Protein AF-A0A1Y3BBE1-F1 (afdb_monomer_lite)

InterPro domains:
  IPR001040 Translation Initiation factor eIF- 4e [PF01652] (3-67)
  IPR023398 Translation Initiation factor eIF- 4e-like [G3DSA:3.30.760.10] (1-72)
  IPR023398 Translation Initiation factor eIF- 4e-like [SSF55418] (3-63)

Foldseek 3Di:
DLVQFWPDWDWDDDPPDIFIFTDGDDLPDPVSVVVVVVVCCVVVVNDPPWDWDWADLVRVVVVCVVPVPPDDDDSGTGRGTDDD

Secondary structure (DSSP, 8-state):
-GGGTEEEEEEE--SS--EEEEEES-TT-HHHHHHHHHHHHHHTT--TT-------HHHHHHHHHT-TT---S-----------

Structure (mmCIF, N/CA/C/O backbone):
data_AF-A0A1Y3BBE1-F1
#
_entry.id   AF-A0A1Y3BBE1-F1
#
loop_
_atom_site.group_PDB
_atom_site.id
_atom_site.type_symbol
_atom_site.label_atom_id
_atom_site.label_alt_id
_atom_site.label_comp_id
_atom_site.label_asym_id
_atom_site.label_entity_id
_atom_site.label_seq_id
_atom_site.pdbx_PDB_ins_code
_atom_site.Cartn_x
_atom_site.Cartn_y
_atom_site.Cartn_z
_atom_site.occupancy
_atom_site.B_iso_or_equiv
_atom_site.auth_seq_id
_atom_site.auth_comp_id
_atom_site.auth_asym_id
_atom_site.auth_atom_id
_atom_site.pdbx_PDB_model_num
ATOM 1 N N . MET A 1 1 ? 3.981 -5.156 -19.122 1.00 51.47 1 MET A N 1
ATOM 2 C CA . MET A 1 1 ? 2.624 -5.468 -18.619 1.00 51.47 1 MET A CA 1
ATOM 3 C C . MET A 1 1 ? 2.749 -5.574 -17.103 1.00 51.47 1 MET A C 1
ATOM 5 O O . MET A 1 1 ? 3.733 -6.152 -16.670 1.00 51.47 1 MET A O 1
ATOM 9 N N . VAL A 1 2 ? 1.894 -4.921 -16.304 1.00 56.50 2 VAL A N 1
ATOM 10 C CA . VAL A 1 2 ? 2.056 -4.869 -14.823 1.00 56.50 2 VAL A CA 1
ATOM 11 C C . VAL A 1 2 ? 1.759 -6.225 -14.171 1.00 56.50 2 VAL A C 1
ATOM 13 O O . VAL A 1 2 ? 2.161 -6.468 -13.039 1.00 56.50 2 VAL A O 1
ATOM 16 N N . ASP A 1 3 ? 1.105 -7.115 -14.914 1.00 58.66 3 ASP A N 1
ATOM 17 C CA . ASP A 1 3 ? 0.563 -8.383 -14.431 1.00 58.66 3 ASP A CA 1
ATOM 18 C C . ASP A 1 3 ? 1.617 -9.397 -13.956 1.00 58.66 3 ASP A C 1
ATOM 20 O O . ASP A 1 3 ? 1.291 -10.238 -13.127 1.00 58.66 3 ASP A O 1
ATOM 24 N N . ASP A 1 4 ? 2.877 -9.286 -14.390 1.00 69.38 4 ASP A N 1
ATOM 25 C CA . ASP A 1 4 ? 3.964 -10.186 -13.950 1.00 69.38 4 ASP A CA 1
ATOM 26 C C . ASP A 1 4 ? 4.798 -9.618 -12.787 1.00 69.38 4 ASP A C 1
ATOM 28 O O . ASP A 1 4 ? 5.653 -10.288 -12.201 1.00 69.38 4 ASP A O 1
ATOM 32 N N . ASP A 1 5 ? 4.561 -8.349 -12.448 1.00 8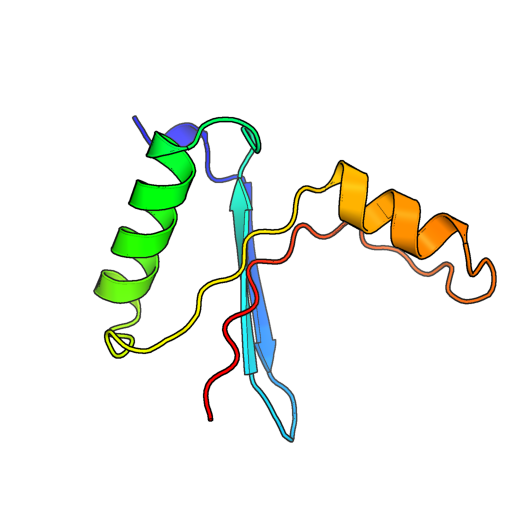0.06 5 ASP A N 1
ATOM 33 C CA . ASP A 1 5 ? 5.391 -7.631 -11.489 1.00 80.06 5 ASP A CA 1
ATOM 34 C C . ASP A 1 5 ? 4.816 -7.673 -10.072 1.00 80.06 5 ASP A C 1
ATOM 36 O O . ASP A 1 5 ? 5.540 -7.425 -9.109 1.00 80.06 5 ASP A O 1
ATOM 40 N N . ILE A 1 6 ? 3.536 -8.022 -9.918 1.00 84.69 6 ILE A N 1
ATOM 41 C CA . ILE A 1 6 ? 2.864 -8.128 -8.620 1.00 84.69 6 ILE A CA 1
ATOM 42 C C . ILE A 1 6 ? 3.076 -9.518 -8.026 1.00 84.69 6 ILE A C 1
ATOM 44 O O . ILE A 1 6 ? 2.685 -10.530 -8.595 1.00 84.69 6 ILE A O 1
ATOM 48 N N . CYS A 1 7 ? 3.651 -9.560 -6.827 1.00 85.69 7 CYS A N 1
ATOM 49 C CA . CYS A 1 7 ? 3.892 -10.798 -6.089 1.00 85.69 7 CYS A CA 1
ATOM 50 C C . CYS A 1 7 ? 2.732 -11.157 -5.150 1.00 85.69 7 CYS A C 1
ATOM 52 O O . CYS A 1 7 ? 2.571 -12.320 -4.790 1.00 85.69 7 CYS A O 1
ATOM 54 N N . GLY A 1 8 ? 1.956 -10.166 -4.700 1.00 85.56 8 GLY A N 1
ATOM 55 C CA . GLY A 1 8 ? 0.831 -10.388 -3.795 1.00 85.56 8 GLY A CA 1
ATOM 56 C C . GLY A 1 8 ? 0.413 -9.144 -3.018 1.00 85.56 8 GLY A C 1
ATOM 57 O O . GLY A 1 8 ? 0.987 -8.065 -3.170 1.00 85.56 8 GLY A O 1
ATOM 58 N N . ILE A 1 9 ? -0.597 -9.314 -2.167 1.00 87.06 9 ILE A N 1
ATOM 59 C CA . ILE A 1 9 ? -1.143 -8.269 -1.299 1.00 87.06 9 ILE A CA 1
ATOM 60 C C . ILE A 1 9 ? -1.303 -8.799 0.128 1.00 87.06 9 ILE A C 1
ATOM 62 O O . ILE A 1 9 ? -1.612 -9.971 0.339 1.00 87.06 9 ILE A O 1
ATOM 66 N N . VAL A 1 10 ? -1.090 -7.929 1.111 1.00 88.12 10 VAL A N 1
ATOM 67 C CA . VAL A 1 10 ? -1.292 -8.205 2.534 1.00 88.12 10 VAL A CA 1
ATOM 68 C C . VAL A 1 10 ? -2.197 -7.128 3.108 1.00 88.12 10 VAL A C 1
ATOM 70 O O . VAL A 1 10 ? -1.907 -5.940 2.976 1.00 88.12 10 VAL A O 1
ATOM 73 N N . VAL A 1 11 ? -3.266 -7.549 3.775 1.00 86.06 11 VAL A N 1
ATOM 74 C CA . VAL A 1 11 ? -4.149 -6.666 4.539 1.00 86.06 11 VAL A CA 1
ATOM 75 C C . VAL A 1 11 ? -3.951 -6.974 6.015 1.00 86.06 11 VAL A C 1
ATOM 77 O O . VAL A 1 11 ? -4.001 -8.133 6.425 1.00 86.06 11 VAL A O 1
ATOM 80 N N . ALA A 1 12 ? -3.682 -5.943 6.805 1.00 85.25 12 ALA A N 1
ATOM 81 C CA . ALA A 1 12 ? -3.579 -6.044 8.248 1.00 85.25 12 ALA A CA 1
ATOM 82 C C . ALA A 1 12 ? -4.661 -5.170 8.869 1.00 85.25 12 ALA A C 1
ATOM 84 O O . ALA A 1 12 ? -4.524 -3.949 8.897 1.00 85.25 12 ALA A O 1
ATOM 85 N N . CYS A 1 13 ? -5.707 -5.816 9.373 1.00 85.38 13 CYS A N 1
ATOM 86 C CA . CYS A 1 13 ? -6.733 -5.142 10.148 1.00 85.38 13 CYS A CA 1
ATOM 87 C C . CYS A 1 13 ? -6.273 -5.027 11.598 1.00 85.38 13 CYS A C 1
ATOM 89 O O . CYS A 1 13 ? -5.934 -6.041 12.221 1.00 85.38 13 CYS A O 1
ATOM 91 N N . ARG A 1 14 ? -6.222 -3.810 12.139 1.00 85.31 14 ARG A N 1
ATOM 92 C CA . ARG A 1 14 ? -5.899 -3.589 13.556 1.00 85.31 14 ARG A CA 1
ATOM 93 C C . ARG A 1 14 ? -6.970 -2.731 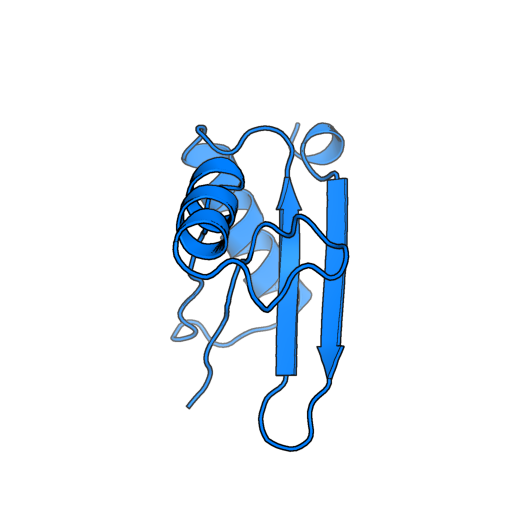14.198 1.00 85.31 14 ARG A C 1
ATOM 95 O O . ARG A 1 14 ? -7.757 -2.078 13.538 1.00 85.31 14 ARG A O 1
ATOM 102 N N . TYR A 1 15 ? -6.958 -2.718 15.525 1.00 79.69 15 TYR A N 1
ATOM 103 C CA . TYR A 1 15 ? -7.964 -2.011 16.309 1.00 79.69 15 TYR A CA 1
ATOM 104 C C . TYR A 1 15 ? -7.990 -0.491 16.056 1.00 79.69 15 TYR A C 1
ATOM 106 O O . TYR A 1 15 ? -9.058 0.105 16.070 1.00 79.69 15 TYR A O 1
ATOM 114 N N . TYR A 1 16 ? -6.827 0.128 15.823 1.00 84.50 16 TYR A N 1
ATOM 115 C CA . TYR A 1 16 ? -6.707 1.581 15.640 1.00 84.50 16 TYR A CA 1
ATOM 116 C C . TYR A 1 16 ? -6.449 2.009 14.193 1.00 84.50 16 TYR A C 1
ATOM 118 O O . TYR A 1 16 ? -6.610 3.180 13.874 1.00 84.50 16 TYR A O 1
ATOM 126 N N . GLU A 1 17 ? -5.995 1.093 13.338 1.00 77.44 17 GLU A N 1
ATOM 127 C CA . GLU A 1 17 ? -5.529 1.422 11.992 1.00 77.44 17 GLU A CA 1
ATOM 128 C C . GLU A 1 17 ? -5.470 0.175 11.109 1.00 77.44 17 GLU A C 1
ATOM 130 O O . GLU A 1 17 ? -4.955 -0.872 11.509 1.00 77.44 17 GLU A O 1
ATOM 135 N N . ASP A 1 18 ? -5.936 0.313 9.874 1.00 81.94 18 ASP A N 1
ATOM 136 C CA . ASP A 1 18 ? -5.834 -0.733 8.868 1.00 81.94 18 ASP A CA 1
ATOM 137 C C . ASP A 1 18 ? -4.697 -0.429 7.897 1.00 81.94 18 ASP A C 1
ATOM 139 O O . ASP A 1 18 ? -4.467 0.714 7.499 1.00 81.94 18 ASP A O 1
ATOM 143 N N . TYR A 1 19 ? -3.993 -1.478 7.478 1.00 84.69 19 TYR A N 1
ATOM 144 C CA . TYR A 1 19 ? -2.930 -1.375 6.488 1.00 84.69 19 TYR A CA 1
ATOM 145 C C . TYR A 1 19 ? -3.180 -2.290 5.305 1.00 84.69 19 TYR A C 1
ATOM 147 O O . TYR A 1 19 ? -3.506 -3.466 5.466 1.00 84.69 19 TYR A O 1
ATOM 155 N N . ILE A 1 20 ? -2.910 -1.771 4.110 1.00 86.12 20 ILE A N 1
ATOM 156 C CA . ILE A 1 20 ? -2.933 -2.530 2.862 1.00 86.12 20 ILE A CA 1
ATOM 157 C C . ILE A 1 20 ? -1.567 -2.391 2.202 1.00 86.12 20 ILE A C 1
ATOM 159 O O . ILE A 1 20 ? -1.155 -1.293 1.851 1.00 86.12 20 ILE A O 1
ATOM 163 N N . CYS A 1 21 ? -0.862 -3.506 2.032 1.00 85.06 21 CYS A N 1
ATOM 164 C CA . CYS A 1 21 ? 0.482 -3.556 1.465 1.00 85.06 21 CYS A CA 1
ATOM 165 C C . CYS A 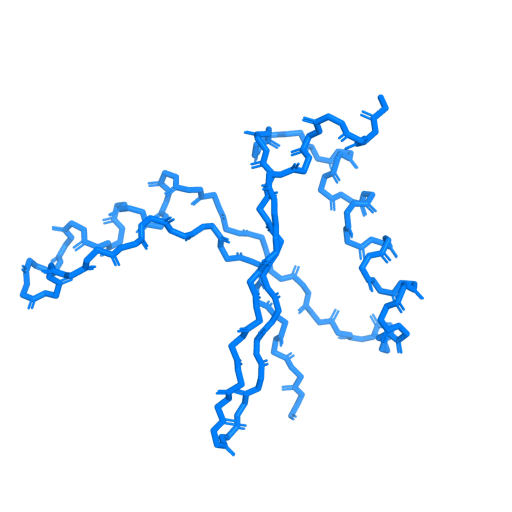1 21 ? 0.481 -4.384 0.181 1.00 85.06 21 CYS A C 1
ATOM 167 O O . CYS A 1 21 ? 0.096 -5.550 0.208 1.00 85.06 21 CYS A O 1
ATOM 169 N N . VAL A 1 22 ? 0.971 -3.818 -0.921 1.00 87.69 22 VAL A N 1
ATOM 170 C CA . VAL A 1 22 ? 1.171 -4.540 -2.188 1.00 87.69 22 VAL A CA 1
ATOM 171 C C . VAL A 1 22 ? 2.653 -4.839 -2.366 1.00 87.69 22 VAL A C 1
ATOM 173 O O . VAL A 1 22 ? 3.496 -3.965 -2.156 1.00 87.69 22 VAL A O 1
ATOM 176 N N . TRP A 1 23 ? 2.974 -6.074 -2.742 1.00 85.88 23 TRP A N 1
ATOM 177 C CA . TRP A 1 23 ? 4.337 -6.518 -3.012 1.00 85.88 23 TRP A CA 1
ATOM 178 C C . TRP A 1 23 ? 4.548 -6.646 -4.507 1.00 85.88 23 TRP A C 1
ATOM 180 O O . TRP A 1 23 ? 3.746 -7.266 -5.204 1.00 85.88 23 TRP A O 1
ATOM 190 N N . ASN A 1 24 ? 5.659 -6.096 -4.982 1.00 83.62 24 ASN A N 1
ATOM 191 C CA . ASN A 1 24 ? 6.071 -6.206 -6.368 1.00 83.62 24 ASN A CA 1
ATOM 192 C C . ASN A 1 24 ? 7.536 -6.651 -6.470 1.00 83.62 24 ASN A C 1
ATOM 194 O O . ASN A 1 24 ? 8.316 -6.475 -5.530 1.00 83.62 24 ASN A O 1
ATOM 198 N N . ARG A 1 25 ? 7.898 -7.252 -7.603 1.00 81.38 25 ARG A N 1
ATOM 199 C CA . ARG A 1 25 ? 9.226 -7.821 -7.848 1.00 81.38 25 ARG A CA 1
ATOM 200 C C . ARG A 1 25 ? 10.265 -6.733 -8.112 1.00 81.38 25 ARG A C 1
ATOM 202 O O . ARG A 1 25 ? 11.343 -6.772 -7.521 1.00 81.38 25 ARG A O 1
ATOM 209 N N . SER A 1 26 ? 9.938 -5.754 -8.958 1.00 76.38 26 SER A N 1
ATOM 210 C CA . SER A 1 26 ? 10.866 -4.692 -9.355 1.00 76.38 26 SER A CA 1
ATOM 211 C C . SER A 1 26 ? 10.701 -3.428 -8.508 1.00 76.38 26 SER A C 1
ATOM 213 O O . SER A 1 26 ? 9.909 -2.531 -8.796 1.00 76.38 26 SER A O 1
ATOM 215 N N . GLY A 1 27 ? 11.465 -3.326 -7.420 1.00 70.19 27 GLY A N 1
ATOM 216 C CA . GLY A 1 27 ? 11.393 -2.172 -6.516 1.00 70.19 27 GLY A CA 1
ATOM 217 C C . GLY A 1 27 ? 12.132 -0.915 -6.973 1.00 70.19 27 GLY A C 1
ATOM 218 O O . GLY A 1 27 ? 12.163 0.072 -6.235 1.00 70.19 27 GLY A O 1
ATOM 219 N N . THR A 1 28 ? 12.739 -0.925 -8.158 1.00 72.88 28 THR A N 1
ATOM 220 C CA . THR A 1 28 ? 13.562 0.176 -8.686 1.00 72.88 28 THR A CA 1
ATOM 221 C C . THR A 1 28 ? 12.881 0.961 -9.800 1.00 72.88 28 THR A C 1
ATOM 223 O O . THR A 1 28 ? 13.264 2.103 -10.029 1.00 72.88 28 THR A O 1
ATOM 226 N N . ASP A 1 29 ? 11.850 0.404 -10.436 1.00 81.00 29 ASP A N 1
ATOM 227 C CA . ASP A 1 29 ? 11.143 1.047 -11.543 1.00 81.00 29 ASP A CA 1
ATOM 228 C C . ASP A 1 29 ? 10.108 2.079 -11.032 1.00 81.00 29 ASP A C 1
ATOM 230 O O . ASP A 1 29 ? 9.169 1.715 -10.310 1.00 81.00 29 ASP A O 1
ATOM 234 N N . PRO A 1 30 ? 10.263 3.378 -11.352 1.00 81.88 30 PRO A N 1
ATOM 235 C CA . PRO A 1 30 ? 9.327 4.414 -10.928 1.00 81.88 30 PRO A CA 1
ATOM 236 C C . PRO A 1 30 ? 7.977 4.361 -11.662 1.00 81.88 30 PRO A C 1
ATOM 238 O O . PRO A 1 30 ? 6.960 4.706 -11.055 1.00 81.88 30 PRO A O 1
ATOM 241 N N . GLU A 1 31 ? 7.930 3.912 -12.919 1.00 86.25 31 GLU A N 1
ATOM 242 C CA . GLU A 1 31 ? 6.684 3.823 -13.690 1.00 86.25 31 GLU A CA 1
ATOM 243 C C . GLU A 1 31 ? 5.780 2.731 -13.123 1.00 86.25 31 GLU A C 1
ATOM 245 O O . GLU A 1 31 ? 4.580 2.943 -12.925 1.00 86.25 31 GLU A O 1
ATOM 250 N N . ILE A 1 32 ? 6.359 1.579 -12.778 1.00 83.38 32 ILE A N 1
ATOM 251 C CA . ILE A 1 32 ? 5.618 0.476 -12.156 1.00 83.38 32 ILE A CA 1
ATOM 252 C C . ILE A 1 32 ? 5.047 0.914 -10.802 1.00 83.38 32 ILE A C 1
ATOM 254 O O . ILE A 1 32 ? 3.868 0.685 -10.527 1.00 83.38 32 ILE A O 1
ATOM 258 N N . LYS A 1 33 ? 5.830 1.623 -9.976 1.00 84.12 33 LYS A N 1
ATOM 259 C CA . LYS A 1 33 ? 5.348 2.168 -8.692 1.00 84.12 33 LYS A CA 1
ATOM 260 C C . LYS A 1 33 ? 4.166 3.117 -8.867 1.00 84.12 33 LYS A C 1
ATOM 262 O O . LYS A 1 33 ? 3.203 3.022 -8.106 1.00 84.12 33 LYS A O 1
ATOM 267 N N . ALA A 1 34 ? 4.233 4.020 -9.846 1.00 86.56 34 ALA A N 1
ATOM 268 C CA . ALA A 1 34 ? 3.145 4.950 -10.137 1.00 86.56 34 ALA A CA 1
ATOM 269 C C . ALA A 1 34 ? 1.879 4.200 -10.576 1.00 86.56 34 ALA A C 1
ATOM 271 O O . ALA A 1 34 ? 0.810 4.399 -10.006 1.00 86.56 34 ALA A O 1
ATOM 272 N N . ARG A 1 35 ? 2.011 3.234 -11.489 1.00 86.94 35 ARG A N 1
ATOM 273 C CA . ARG A 1 35 ? 0.874 2.427 -11.954 1.00 86.94 35 ARG A CA 1
ATOM 274 C C . ARG A 1 35 ? 0.221 1.608 -10.843 1.00 86.94 35 ARG A C 1
ATOM 276 O O . ARG A 1 35 ? -1.008 1.534 -10.794 1.00 86.94 35 ARG A O 1
ATOM 283 N N . ILE A 1 36 ? 1.011 1.001 -9.955 1.00 86.81 36 ILE A N 1
ATOM 284 C CA . ILE A 1 36 ? 0.495 0.263 -8.789 1.00 86.81 36 ILE A CA 1
ATOM 285 C C . ILE A 1 36 ? -0.281 1.208 -7.877 1.00 86.81 36 ILE A C 1
ATOM 287 O O . ILE A 1 36 ? -1.398 0.891 -7.473 1.00 86.81 36 ILE A O 1
ATOM 291 N N . ARG A 1 37 ? 0.288 2.384 -7.589 1.00 85.06 37 ARG A N 1
ATOM 292 C CA . ARG A 1 37 ? -0.340 3.419 -6.765 1.00 85.06 37 ARG A CA 1
ATOM 293 C C . ARG A 1 37 ? -1.698 3.838 -7.329 1.00 85.06 37 ARG A C 1
ATOM 295 O O . ARG A 1 37 ? -2.682 3.843 -6.591 1.00 85.06 37 ARG A O 1
ATOM 302 N N . ASP A 1 38 ? -1.759 4.148 -8.618 1.00 88.44 38 ASP A N 1
ATOM 303 C CA . ASP A 1 38 ? -2.983 4.626 -9.265 1.00 88.44 38 ASP A CA 1
ATOM 304 C C . ASP A 1 38 ? -4.039 3.523 -9.359 1.00 88.44 38 ASP A C 1
ATOM 306 O O . ASP A 1 38 ? -5.223 3.754 -9.107 1.00 88.44 38 ASP A O 1
ATOM 310 N N . THR A 1 39 ? -3.608 2.291 -9.640 1.00 88.00 39 THR A N 1
ATOM 311 C CA . THR A 1 39 ? -4.496 1.124 -9.656 1.00 88.00 39 THR A CA 1
ATOM 312 C C . THR A 1 39 ? -5.076 0.859 -8.273 1.00 88.00 39 THR A C 1
ATOM 314 O O . THR A 1 39 ? -6.280 0.652 -8.158 1.00 88.00 39 THR A O 1
ATOM 317 N N . LEU A 1 40 ? -4.256 0.926 -7.220 1.00 87.12 40 LEU A N 1
ATOM 318 C CA . LEU A 1 40 ? -4.702 0.727 -5.845 1.00 87.12 40 LEU A CA 1
ATOM 319 C C . LEU A 1 40 ? -5.733 1.786 -5.440 1.00 87.12 40 LEU A C 1
ATOM 321 O O . LEU A 1 40 ? -6.792 1.435 -4.926 1.00 87.12 40 LEU A O 1
ATOM 325 N N . LYS A 1 41 ? -5.466 3.066 -5.741 1.00 87.38 41 LYS A N 1
ATOM 326 C CA . LYS A 1 41 ? -6.414 4.161 -5.479 1.00 87.38 41 LYS A CA 1
ATOM 327 C C . LYS A 1 41 ? -7.733 3.967 -6.223 1.00 87.38 41 LYS A C 1
ATOM 329 O O . LYS A 1 41 ? -8.788 4.145 -5.627 1.00 87.38 41 LYS A O 1
ATOM 334 N N . ARG A 1 42 ? -7.679 3.565 -7.497 1.00 89.38 42 ARG A N 1
ATOM 335 C CA . ARG A 1 42 ? -8.868 3.342 -8.331 1.00 89.38 42 ARG A CA 1
ATOM 336 C C . ARG A 1 42 ? -9.697 2.143 -7.870 1.00 89.38 42 ARG A C 1
ATOM 338 O O . ARG A 1 42 ? -10.913 2.245 -7.811 1.00 89.38 42 ARG A O 1
ATOM 345 N N . VAL A 1 43 ? -9.058 1.013 -7.569 1.00 89.06 43 VAL A N 1
ATOM 346 C CA . VAL A 1 43 ? -9.751 -0.237 -7.208 1.00 89.06 43 VAL A CA 1
ATOM 347 C C . VAL A 1 43 ? -10.339 -0.164 -5.802 1.00 89.06 43 VAL A C 1
ATOM 349 O O . VAL A 1 43 ? -11.468 -0.5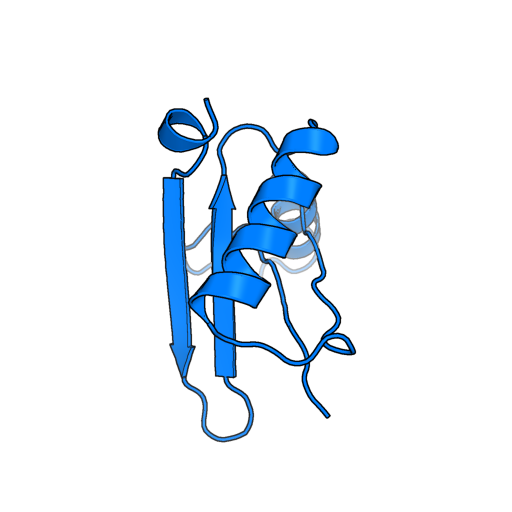92 -5.595 1.00 89.06 43 VAL A O 1
ATOM 352 N N . LEU A 1 44 ? -9.597 0.399 -4.846 1.00 85.38 44 LEU A N 1
ATOM 353 C CA . LEU A 1 44 ? -10.056 0.555 -3.462 1.00 85.38 44 LEU A CA 1
ATOM 354 C C . LEU A 1 44 ? -10.824 1.861 -3.225 1.00 85.38 44 LEU A C 1
ATOM 356 O O . LEU A 1 44 ? -11.203 2.150 -2.094 1.00 85.38 44 LEU A O 1
ATOM 360 N N . ASN A 1 45 ? -11.040 2.650 -4.281 1.00 87.38 45 ASN A N 1
ATOM 361 C CA . ASN A 1 45 ? -11.751 3.924 -4.245 1.00 87.38 45 ASN A CA 1
ATOM 362 C C . ASN A 1 45 ? -11.227 4.879 -3.150 1.00 87.38 45 ASN A C 1
ATOM 364 O O . ASN A 1 45 ? -11.997 5.524 -2.436 1.00 87.38 45 ASN A O 1
ATOM 368 N N . LEU A 1 46 ? -9.898 4.934 -2.996 1.00 84.19 46 LEU A N 1
ATOM 369 C CA . LEU A 1 46 ? -9.240 5.721 -1.954 1.00 84.19 46 LEU A CA 1
ATOM 370 C C . LEU A 1 46 ? -9.258 7.214 -2.306 1.00 84.19 46 LEU A C 1
ATOM 372 O O . LEU A 1 46 ? -9.073 7.575 -3.474 1.00 84.19 46 LEU A O 1
ATOM 376 N N . PRO A 1 47 ? -9.404 8.104 -1.311 1.00 83.44 47 PRO A N 1
ATOM 377 C CA . PRO A 1 47 ? -9.412 9.537 -1.555 1.00 83.44 47 PRO A CA 1
ATOM 378 C C . PRO A 1 47 ? -8.052 10.020 -2.082 1.00 83.44 47 PRO A C 1
ATOM 380 O O . PRO A 1 47 ? -6.992 9.476 -1.764 1.00 83.44 47 PRO A O 1
ATOM 383 N N . ALA A 1 48 ? -8.068 11.068 -2.911 1.00 76.94 48 ALA A N 1
ATOM 384 C CA . ALA A 1 48 ? -6.875 11.548 -3.613 1.00 76.94 48 ALA A CA 1
ATOM 385 C C . ALA A 1 48 ? -5.742 11.972 -2.659 1.00 76.94 48 ALA A C 1
ATOM 387 O O . ALA A 1 48 ? -4.566 11.792 -2.988 1.00 76.94 48 ALA A O 1
ATOM 388 N N . ASN A 1 49 ? -6.109 12.460 -1.470 1.00 78.00 49 ASN A N 1
ATOM 389 C CA . ASN A 1 49 ? -5.201 12.913 -0.420 1.00 78.00 49 ASN A CA 1
ATOM 390 C C . ASN A 1 49 ? -4.483 11.776 0.322 1.00 78.00 49 ASN A C 1
ATOM 392 O O . ASN A 1 49 ? -3.601 12.064 1.127 1.00 78.00 49 ASN A O 1
ATOM 396 N N . ILE A 1 50 ? -4.827 10.506 0.070 1.00 82.81 50 ILE A N 1
ATOM 397 C CA . ILE A 1 50 ? -4.176 9.406 0.771 1.00 82.81 50 ILE A CA 1
ATOM 398 C C . ILE A 1 50 ? -2.700 9.315 0.368 1.00 82.81 50 ILE A C 1
ATOM 400 O O . ILE A 1 50 ? -2.340 9.264 -0.822 1.00 82.81 50 ILE A O 1
ATOM 404 N N . ILE A 1 51 ? -1.842 9.304 1.383 1.00 81.75 51 ILE A N 1
ATOM 405 C CA . ILE A 1 51 ? -0.394 9.208 1.229 1.00 81.75 51 ILE A CA 1
ATOM 406 C C . ILE A 1 51 ? -0.055 7.728 1.076 1.00 81.75 51 ILE A C 1
ATOM 408 O O . ILE A 1 51 ? -0.336 6.945 1.968 1.00 81.75 51 ILE A O 1
ATOM 412 N N . LEU A 1 52 ? 0.536 7.339 -0.056 1.00 82.31 52 LEU A N 1
ATOM 413 C CA . LEU A 1 52 ? 1.023 5.977 -0.301 1.00 82.31 52 LEU A CA 1
ATOM 414 C C . LEU A 1 52 ? 2.549 5.980 -0.263 1.00 82.31 52 LEU A C 1
ATOM 416 O O . LEU A 1 52 ? 3.204 6.412 -1.219 1.00 82.31 52 LEU A O 1
ATOM 420 N N . GLU A 1 53 ? 3.106 5.515 0.851 1.00 83.94 53 GLU A N 1
ATOM 421 C CA . GLU A 1 53 ? 4.548 5.352 1.024 1.00 83.94 53 GLU A CA 1
ATOM 422 C C . GLU A 1 53 ? 5.027 4.103 0.281 1.00 83.94 53 GLU A C 1
ATOM 424 O O . GLU A 1 53 ? 4.312 3.121 0.270 1.00 83.94 53 GLU A O 1
ATOM 429 N N . TYR A 1 54 ? 6.217 4.088 -0.319 1.00 83.75 54 TYR A N 1
ATOM 430 C CA . TYR A 1 54 ? 6.799 2.868 -0.894 1.00 83.75 54 TYR A CA 1
ATOM 431 C C . TYR A 1 54 ? 8.101 2.530 -0.168 1.00 83.75 54 TYR A C 1
ATOM 433 O O . TYR A 1 54 ? 9.018 3.351 -0.160 1.00 83.75 54 TYR A O 1
ATOM 441 N N . LYS A 1 55 ? 8.213 1.325 0.401 1.00 81.12 55 LYS A N 1
ATOM 442 C CA . LYS A 1 55 ? 9.434 0.849 1.071 1.00 81.12 55 LYS A CA 1
ATOM 443 C C . LYS A 1 55 ? 10.070 -0.314 0.311 1.00 81.12 55 LYS A C 1
ATOM 445 O O . LYS A 1 55 ? 9.436 -1.354 0.131 1.00 81.12 55 LYS A O 1
ATOM 450 N N . LEU A 1 56 ? 11.344 -0.168 -0.073 1.00 81.50 56 LEU A N 1
ATOM 451 C CA . LEU A 1 56 ? 12.117 -1.267 -0.659 1.00 81.50 56 LEU A CA 1
ATOM 452 C C . LEU A 1 56 ? 12.383 -2.371 0.366 1.00 81.50 56 LEU A C 1
ATOM 454 O O . LEU A 1 56 ? 12.680 -2.114 1.536 1.00 81.50 56 LEU A O 1
ATOM 458 N N . HIS A 1 57 ? 12.369 -3.610 -0.122 1.00 73.06 57 HIS A N 1
ATOM 459 C CA . HIS A 1 57 ? 12.628 -4.790 0.692 1.00 73.06 57 HIS A CA 1
ATOM 460 C C . HIS A 1 57 ? 13.986 -4.728 1.416 1.00 73.06 57 HIS A C 1
ATOM 462 O O . HIS A 1 57 ? 14.075 -4.959 2.623 1.00 73.06 57 HIS A O 1
ATOM 468 N N . SER A 1 58 ? 15.040 -4.350 0.688 1.00 71.62 58 SER A N 1
ATOM 469 C CA . SER A 1 58 ? 16.406 -4.249 1.212 1.00 71.62 58 SER A CA 1
ATOM 470 C C . SER A 1 58 ? 16.536 -3.229 2.348 1.00 71.62 58 SER A C 1
ATOM 472 O O . SER A 1 58 ? 17.313 -3.443 3.278 1.00 71.62 58 SER A O 1
ATOM 474 N N . ASP A 1 59 ? 15.762 -2.143 2.310 1.00 73.12 59 ASP A N 1
ATOM 475 C CA . ASP A 1 59 ? 15.798 -1.103 3.342 1.00 73.12 59 ASP A CA 1
ATOM 476 C C . ASP A 1 59 ? 15.005 -1.510 4.586 1.00 73.12 59 ASP A C 1
ATOM 478 O O . ASP A 1 59 ? 15.431 -1.239 5.713 1.00 73.12 59 ASP A O 1
ATOM 482 N N . ALA A 1 60 ? 13.899 -2.239 4.402 1.00 67.50 60 ALA A N 1
ATOM 483 C CA . ALA A 1 60 ? 13.153 -2.834 5.506 1.00 67.50 60 ALA A CA 1
ATOM 484 C C . ALA A 1 60 ? 14.028 -3.808 6.316 1.00 67.50 60 ALA A C 1
ATOM 486 O O . ALA A 1 60 ? 14.015 -3.768 7.547 1.00 67.50 60 ALA A O 1
ATOM 487 N N . LEU A 1 61 ? 14.847 -4.624 5.641 1.00 68.38 61 LEU A N 1
ATOM 488 C CA . LEU A 1 61 ? 15.760 -5.569 6.292 1.00 68.38 61 LEU A CA 1
ATOM 489 C C . LEU A 1 61 ? 16.867 -4.876 7.094 1.00 68.38 61 LEU A C 1
ATOM 491 O O . LEU A 1 61 ? 17.082 -5.230 8.251 1.00 68.38 61 LEU A O 1
ATOM 495 N N . LYS A 1 62 ? 17.519 -3.846 6.536 1.00 67.38 62 LYS A N 1
ATOM 496 C CA . LYS A 1 62 ? 18.577 -3.087 7.237 1.00 67.38 62 LY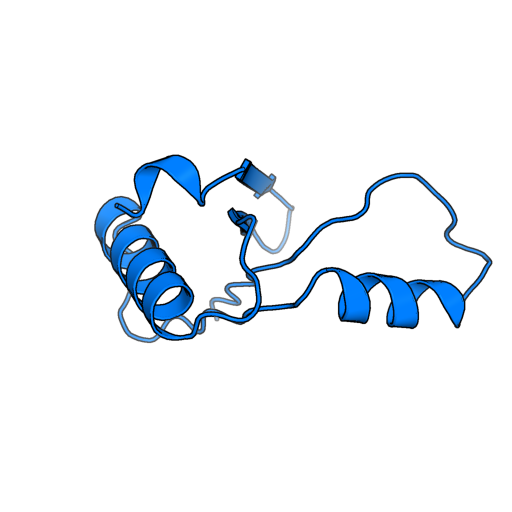S A CA 1
ATOM 497 C C . LYS A 1 62 ? 18.087 -2.459 8.544 1.00 67.38 62 LYS A C 1
ATOM 499 O O . LYS A 1 62 ? 18.854 -2.332 9.498 1.00 67.38 62 LYS A O 1
ATOM 504 N N . LYS A 1 63 ? 16.812 -2.058 8.599 1.00 59.75 63 LYS A N 1
ATOM 505 C CA . LYS A 1 63 ? 16.193 -1.511 9.815 1.00 59.75 63 LYS A CA 1
ATOM 506 C C . LYS A 1 63 ? 16.034 -2.574 10.907 1.00 59.75 63 LYS A C 1
ATOM 508 O O . LYS A 1 63 ? 16.196 -2.258 12.081 1.00 59.75 63 LYS A O 1
ATOM 513 N N . ILE A 1 64 ? 15.756 -3.820 10.525 1.00 58.97 64 ILE A N 1
ATOM 514 C CA . ILE A 1 64 ? 15.589 -4.952 11.448 1.00 58.97 64 ILE A CA 1
ATOM 515 C C . ILE A 1 64 ? 16.944 -5.378 12.029 1.00 58.97 64 ILE A C 1
ATOM 517 O O . ILE A 1 64 ? 17.044 -5.633 13.225 1.00 58.97 64 ILE A O 1
ATOM 521 N N . THR A 1 65 ? 18.016 -5.365 11.229 1.00 55.19 65 THR A N 1
ATOM 522 C CA . THR A 1 65 ? 19.353 -5.815 11.667 1.00 55.19 65 THR A CA 1
ATOM 523 C C . THR A 1 65 ? 19.965 -4.954 12.782 1.00 55.19 65 THR A C 1
ATOM 525 O O . THR A 1 65 ? 20.840 -5.425 13.500 1.00 55.19 65 THR A O 1
ATOM 528 N N . LYS A 1 66 ? 19.498 -3.712 12.980 1.00 55.00 66 LYS A N 1
ATOM 529 C CA . LYS A 1 66 ? 19.957 -2.838 14.076 1.00 55.00 66 LYS A CA 1
ATOM 530 C C . LYS A 1 66 ? 19.332 -3.159 15.445 1.00 55.00 66 LYS A C 1
ATOM 532 O O . LYS A 1 66 ? 19.865 -2.695 16.443 1.00 55.00 66 LYS A O 1
ATOM 537 N N . ASN A 1 67 ? 18.258 -3.956 15.506 1.00 49.62 67 ASN A N 1
ATOM 538 C CA . ASN A 1 67 ? 17.601 -4.384 16.750 1.00 49.62 67 ASN A CA 1
ATOM 539 C C . ASN A 1 67 ? 17.395 -5.918 16.748 1.00 49.62 67 ASN A C 1
ATOM 541 O O . ASN A 1 67 ? 16.342 -6.396 16.318 1.00 49.62 67 ASN A O 1
ATOM 545 N N . PRO A 1 68 ? 18.363 -6.710 17.249 1.00 50.16 68 PRO A N 1
ATOM 546 C CA . PRO A 1 68 ? 18.367 -8.172 17.107 1.00 50.16 68 PRO A CA 1
ATOM 547 C C . PRO A 1 68 ? 17.309 -8.914 17.947 1.00 50.16 68 PRO A C 1
ATOM 549 O O . PRO A 1 68 ? 17.104 -10.108 17.753 1.00 50.16 68 PRO A O 1
ATOM 552 N N . SER A 1 69 ? 16.600 -8.244 18.862 1.00 51.12 69 SER A N 1
ATOM 553 C CA . SER A 1 69 ? 15.644 -8.882 19.786 1.00 51.12 69 SER A CA 1
ATOM 554 C C . SER A 1 69 ? 14.243 -9.144 19.211 1.00 51.12 69 SER A C 1
ATOM 556 O O . SER A 1 69 ? 13.409 -9.736 19.892 1.00 51.12 69 SER A O 1
ATOM 558 N N . LYS A 1 70 ? 13.957 -8.748 17.963 1.00 47.59 70 LYS A N 1
ATOM 559 C CA . LYS A 1 70 ? 12.681 -9.037 17.276 1.00 47.59 70 LYS A CA 1
ATOM 560 C C . LYS A 1 70 ? 12.907 -9.871 16.018 1.00 47.59 70 LYS A C 1
ATOM 562 O O . LYS A 1 70 ? 12.567 -9.461 14.913 1.00 47.59 70 LYS A O 1
ATOM 567 N N . MET A 1 71 ? 13.495 -11.050 16.187 1.00 45.16 71 MET A N 1
ATOM 568 C CA . MET A 1 71 ? 13.625 -12.031 15.115 1.00 45.16 71 MET A CA 1
ATOM 569 C C . MET A 1 71 ? 12.413 -12.974 15.150 1.00 45.16 71 MET A C 1
ATOM 571 O O . MET A 1 71 ? 12.464 -14.051 15.733 1.00 45.16 71 MET A O 1
ATOM 575 N N . ASN A 1 72 ? 11.291 -12.552 14.557 1.00 38.91 72 ASN A N 1
ATOM 576 C CA . ASN A 1 72 ? 10.283 -13.496 14.078 1.00 38.91 72 ASN A CA 1
ATOM 577 C C . ASN A 1 72 ? 9.932 -13.190 12.614 1.00 38.91 72 ASN A C 1
ATOM 579 O O . ASN A 1 72 ? 9.962 -12.048 12.157 1.00 38.91 72 ASN A O 1
ATOM 583 N N . ASN A 1 73 ? 9.736 -14.263 11.858 1.00 46.12 73 ASN A N 1
ATOM 584 C C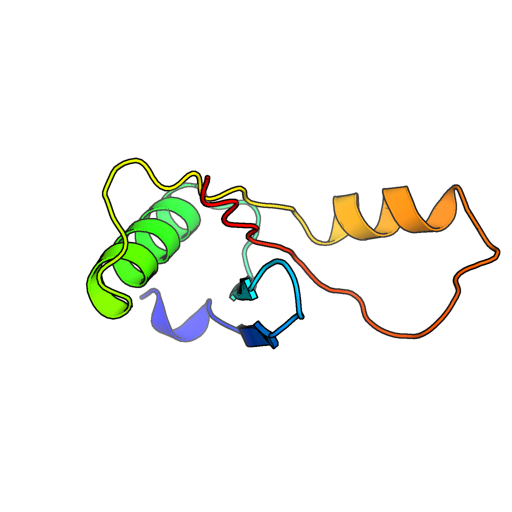A . ASN A 1 73 ? 9.668 -14.306 10.404 1.00 46.12 73 ASN A CA 1
ATOM 585 C C . ASN A 1 73 ? 8.655 -13.312 9.806 1.00 46.12 73 ASN A C 1
ATOM 587 O O . ASN A 1 73 ? 7.469 -13.436 10.101 1.00 46.12 73 ASN A O 1
ATOM 591 N N . LYS A 1 74 ? 9.107 -12.420 8.903 1.00 41.22 74 LYS A N 1
ATOM 592 C CA . LYS A 1 74 ? 8.451 -12.035 7.624 1.00 41.22 74 LYS A CA 1
ATOM 593 C C . LYS A 1 74 ? 9.073 -10.770 7.017 1.00 41.22 74 LYS A C 1
ATOM 595 O O . LYS A 1 74 ? 8.690 -9.636 7.301 1.00 41.22 74 LYS A O 1
ATOM 600 N N . SER A 1 75 ? 10.004 -11.000 6.102 1.00 43.09 75 SER A N 1
ATOM 601 C CA . SER A 1 75 ? 10.434 -10.077 5.052 1.00 43.09 75 SER A CA 1
ATOM 602 C C . SER A 1 75 ? 9.230 -9.457 4.318 1.00 43.09 75 SER A C 1
ATOM 604 O O . SER A 1 75 ? 8.587 -10.148 3.538 1.00 43.09 75 SER A O 1
ATOM 606 N N . SER A 1 76 ? 8.903 -8.184 4.581 1.00 42.91 76 SER A N 1
ATOM 607 C CA . SER A 1 76 ? 7.694 -7.516 4.058 1.00 42.91 76 SER A CA 1
ATOM 608 C C . SER A 1 76 ? 8.032 -6.133 3.488 1.00 42.91 76 SER A C 1
ATOM 610 O O . SER A 1 76 ? 8.476 -5.258 4.230 1.00 42.91 76 SER A O 1
ATOM 612 N N . SER A 1 77 ? 7.828 -5.917 2.187 1.00 42.50 77 SER A N 1
ATOM 613 C CA . SER A 1 77 ? 7.897 -4.587 1.557 1.00 42.50 77 SER A CA 1
ATOM 614 C C . SER A 1 77 ? 6.572 -3.864 1.814 1.00 42.50 77 SER A C 1
ATOM 616 O O . SER A 1 77 ? 5.508 -4.368 1.464 1.00 42.50 77 SER A O 1
ATOM 618 N N . MET A 1 78 ? 6.608 -2.725 2.502 1.00 44.50 78 MET A N 1
ATOM 619 C CA . MET A 1 78 ? 5.413 -2.001 2.952 1.00 44.50 78 MET A CA 1
ATOM 620 C C . MET A 1 78 ? 5.093 -0.859 1.993 1.00 44.50 78 MET A C 1
ATOM 622 O O . MET A 1 78 ? 5.926 0.028 1.803 1.00 44.50 78 MET A O 1
ATOM 626 N N . ILE A 1 79 ? 3.872 -0.848 1.458 1.00 46.47 79 ILE A N 1
ATOM 627 C CA . ILE A 1 79 ? 3.238 0.404 1.055 1.00 46.47 79 ILE A CA 1
ATOM 628 C C . ILE A 1 79 ? 2.284 0.766 2.183 1.00 46.47 79 ILE A C 1
ATOM 630 O O . ILE A 1 79 ? 1.266 0.108 2.343 1.00 46.47 79 ILE A O 1
ATOM 634 N N . THR A 1 80 ? 2.656 1.710 3.046 1.00 43.53 80 THR A N 1
ATOM 635 C CA . THR A 1 80 ? 1.806 2.132 4.168 1.00 43.53 80 THR A CA 1
ATOM 636 C C . THR A 1 80 ? 1.004 3.347 3.745 1.00 43.53 80 THR A C 1
ATOM 638 O O . THR A 1 80 ? 1.575 4.359 3.336 1.00 43.53 80 THR A O 1
ATOM 641 N N . SER A 1 81 ? -0.320 3.221 3.817 1.00 38.22 81 SER A N 1
ATOM 642 C CA . SER A 1 81 ? -1.253 4.321 3.637 1.00 38.22 81 SER A CA 1
ATOM 643 C C . SER A 1 81 ? -1.795 4.754 4.990 1.00 38.22 81 SER A C 1
ATOM 645 O O . SER A 1 81 ? -2.747 4.161 5.485 1.00 38.22 81 SER A O 1
ATOM 647 N N . SER A 1 82 ? -1.170 5.744 5.620 1.00 28.86 82 SER A N 1
ATOM 648 C CA . SER A 1 82 ? -1.748 6.369 6.809 1.00 28.86 82 SER A CA 1
ATOM 649 C C . SER A 1 82 ? -2.860 7.319 6.357 1.00 28.86 82 SER A C 1
ATOM 651 O O . SER A 1 82 ? -2.578 8.344 5.728 1.00 28.86 82 SER A O 1
ATOM 653 N N . GLY A 1 83 ? -4.112 6.941 6.611 1.00 33.88 83 GLY A N 1
ATOM 654 C CA . GLY A 1 83 ? -5.231 7.883 6.649 1.00 33.88 83 GLY A CA 1
ATOM 655 C C . GLY A 1 83 ? -5.225 8.674 7.968 1.00 33.88 83 GLY A C 1
ATOM 656 O O . GLY A 1 83 ? -4.515 8.262 8.887 1.00 33.88 83 GLY A O 1
ATOM 657 N N . PRO A 1 84 ? -5.932 9.817 8.034 1.00 41.72 84 PRO A N 1
ATOM 658 C CA . PRO A 1 84 ? -6.004 10.662 9.228 1.00 41.72 84 PRO A CA 1
ATOM 659 C C . PRO A 1 84 ? -6.662 9.972 10.427 1.00 41.72 84 PRO A C 1
ATOM 661 O O . PRO A 1 84 ? -7.468 9.039 10.205 1.00 41.72 84 PRO A O 1
#

Radius of gyration: 13.79 Å; chains: 1; bounding box: 32×27×38 Å

Organism: Euroglyphus maynei (NCBI:txid6958)

pLDDT: mean 71.62, std 17.37, range [28.86, 89.38]

Sequence (84 aa):
MVDDDICGIVVACRYYEDYICVWNRSGTDPEIKARIRDTLKRVLNLPANIILEYKLHSDALKKITKNPSKMNNKSSSMITSSGP